Protein AF-A0AAW5SA71-F1 (afdb_monomer_lite)

Secondary structure (DSSP, 8-state):
-----TT-HHHHHHHHHEEEETTEEEE-HHHHHHHTTEEE-TTSSEEEEE-GGGGGG-EEE-TTSGGGSEEETTT--BHHHHHHHHHTT--HHHHHHHTT--HHHHHHHHHHHH-

Radius of gyration: 19.35 Å; chains: 1; bounding box: 50×29×52 Å

Organism: Mycobacterium bouchedurhonense (NCBI:txid701041)

Sequence (115 aa):
AQRAGEGSPDEQVVKGLIVPRSGQYVFKDIVAHYLKQIRFGDDKFAEMIRLPQYGAADVVLDPYRGYGQPVFDRSGAKVADALGPLRAGETFEAVAEDYGVTEAELRDALDAIAA

Foldseek 3Di:
DPDPDVPDPVVVVVVVAWDDDPNDIDGDPVVVVQVVQFDADPVRDGQKGFDCQLPPQRWIQGCVAPNRATARPPQSHHLVVLVVVVVVVDDLVVSCVVSVHHSSSNVSSVVSVVD

pLDDT: mean 91.58, std 10.58, range [46.94, 98.5]

Structure (mmCIF, N/CA/C/O backbone):
data_AF-A0AAW5SA71-F1
#
_entry.id   AF-A0AAW5SA71-F1
#
loop_
_atom_site.group_PDB
_atom_site.id
_atom_site.type_symbol
_atom_site.label_atom_id
_atom_site.label_alt_id
_atom_site.label_comp_id
_atom_site.label_asym_id
_atom_site.label_entity_id
_atom_site.label_seq_id
_atom_site.pdbx_PDB_ins_code
_atom_site.Cartn_x
_atom_site.Cartn_y
_atom_site.Cartn_z
_atom_site.occupancy
_atom_site.B_iso_or_equiv
_atom_site.auth_seq_id
_atom_site.auth_comp_id
_atom_site.auth_asym_id
_atom_site.auth_atom_id
_atom_site.pdbx_PDB_model_num
ATOM 1 N N . ALA A 1 1 ? 33.018 2.886 -14.024 1.00 46.94 1 ALA A N 1
ATOM 2 C CA . ALA A 1 1 ? 32.574 2.241 -15.275 1.00 46.94 1 ALA A CA 1
ATOM 3 C C . ALA A 1 1 ? 33.177 0.839 -15.349 1.00 46.94 1 ALA A C 1
ATOM 5 O O . ALA A 1 1 ? 34.263 0.667 -15.893 1.00 46.94 1 ALA A O 1
ATOM 6 N N . GLN A 1 2 ? 32.539 -0.145 -14.709 1.00 52.47 2 GLN A N 1
ATOM 7 C CA . GLN A 1 2 ? 32.888 -1.553 -14.919 1.00 52.47 2 GLN A CA 1
ATOM 8 C C . GLN A 1 2 ? 32.291 -1.991 -16.260 1.00 52.47 2 GLN A C 1
ATOM 10 O O . GLN A 1 2 ? 31.194 -1.581 -16.625 1.00 52.47 2 GLN A O 1
ATOM 15 N N . ARG A 1 3 ? 33.103 -2.685 -17.057 1.00 54.12 3 ARG A N 1
ATOM 16 C CA . ARG A 1 3 ? 32.839 -2.982 -18.466 1.00 54.12 3 ARG A CA 1
ATOM 17 C C . ARG A 1 3 ? 31.831 -4.125 -18.578 1.00 54.12 3 ARG A C 1
ATOM 19 O O . ARG A 1 3 ? 32.076 -5.198 -18.034 1.00 54.12 3 ARG A O 1
ATOM 26 N N . ALA A 1 4 ? 30.766 -3.895 -19.342 1.00 54.41 4 ALA A N 1
ATOM 27 C CA . ALA A 1 4 ? 29.904 -4.939 -19.878 1.00 54.41 4 ALA A CA 1
ATOM 28 C C . ALA A 1 4 ? 30.752 -5.860 -20.770 1.00 54.41 4 ALA A C 1
ATOM 30 O O . ALA A 1 4 ? 31.195 -5.464 -21.848 1.00 54.41 4 ALA A O 1
ATOM 31 N N . GLY A 1 5 ? 31.047 -7.055 -20.278 1.00 59.22 5 GLY A N 1
ATOM 32 C CA . GLY A 1 5 ? 31.756 -8.105 -20.998 1.00 59.22 5 GLY A CA 1
ATOM 33 C C . GLY A 1 5 ? 31.170 -9.459 -20.625 1.00 59.22 5 GLY A C 1
ATOM 34 O O . GLY A 1 5 ? 30.559 -9.591 -19.561 1.00 59.22 5 GLY A O 1
ATOM 35 N N . GLU A 1 6 ? 31.351 -10.438 -21.508 1.00 61.22 6 GLU A N 1
ATOM 36 C CA . GLU A 1 6 ? 30.844 -11.797 -21.329 1.00 61.22 6 GLU A CA 1
ATOM 37 C C . GLU A 1 6 ? 31.403 -12.405 -20.025 1.00 61.22 6 GLU A C 1
ATOM 39 O O . GLU A 1 6 ? 32.616 -12.443 -19.813 1.00 61.22 6 GLU A O 1
ATOM 44 N N . GLY A 1 7 ? 30.526 -12.801 -19.102 1.00 67.81 7 GLY A N 1
ATOM 45 C CA . GLY A 1 7 ? 30.868 -13.290 -17.761 1.00 67.81 7 GLY A CA 1
ATOM 46 C C . GLY A 1 7 ? 30.958 -12.220 -16.662 1.00 67.81 7 GLY A C 1
ATOM 47 O O . GLY A 1 7 ? 31.250 -12.567 -15.515 1.00 67.81 7 GLY A O 1
ATOM 48 N N . SER A 1 8 ? 30.684 -10.946 -16.965 1.00 79.06 8 SER A N 1
ATOM 49 C CA . SER A 1 8 ? 30.640 -9.866 -15.966 1.00 79.06 8 SER A CA 1
ATOM 50 C C . SER A 1 8 ? 29.580 -10.104 -14.870 1.00 79.06 8 SER A C 1
ATOM 52 O O . SER A 1 8 ? 28.564 -10.759 -15.126 1.00 79.06 8 SER A O 1
ATOM 54 N N . PRO A 1 9 ? 29.766 -9.551 -13.652 1.00 73.56 9 PRO A N 1
ATOM 55 C CA . PRO A 1 9 ? 28.758 -9.623 -12.590 1.00 73.56 9 PRO A CA 1
ATOM 56 C C . PRO A 1 9 ? 27.383 -9.107 -13.040 1.00 73.56 9 PRO A C 1
ATOM 58 O O . PRO A 1 9 ? 26.365 -9.739 -12.765 1.00 73.56 9 PRO A O 1
ATOM 61 N N . ASP A 1 10 ? 27.365 -8.015 -13.806 1.00 78.25 10 ASP A N 1
ATOM 62 C CA . ASP A 1 10 ? 26.140 -7.403 -14.328 1.00 78.25 10 ASP A CA 1
ATOM 63 C C . ASP A 1 10 ? 25.381 -8.350 -15.267 1.00 78.25 10 ASP A C 1
ATOM 65 O O . ASP A 1 10 ? 24.162 -8.475 -15.178 1.00 78.25 10 ASP A O 1
ATOM 69 N N . GLU A 1 11 ? 26.083 -9.083 -16.133 1.00 81.69 11 GLU A N 1
ATOM 70 C CA . GLU A 1 11 ? 25.448 -10.059 -17.022 1.00 81.69 11 GLU A CA 1
ATOM 71 C C . GLU A 1 11 ? 24.830 -11.227 -16.243 1.00 81.69 11 GLU A C 1
ATOM 73 O O . GLU A 1 11 ? 23.737 -11.692 -16.574 1.00 81.69 11 GLU A O 1
ATOM 78 N N . GLN A 1 12 ? 25.503 -11.694 -15.189 1.00 80.06 12 GLN A N 1
ATOM 79 C CA . GLN A 1 12 ? 24.977 -12.758 -14.332 1.00 80.06 12 GLN A CA 1
ATOM 80 C C . GLN A 1 12 ? 23.702 -12.303 -13.610 1.00 80.06 12 GLN A C 1
ATOM 82 O O . GLN A 1 12 ? 22.727 -13.055 -13.554 1.00 80.06 12 GLN A O 1
ATOM 87 N N . VAL A 1 13 ? 23.670 -11.053 -13.136 1.00 80.94 13 VAL A N 1
ATOM 88 C CA . VAL A 1 13 ? 22.471 -10.438 -12.549 1.00 80.94 13 VAL A CA 1
ATOM 89 C C . VAL A 1 13 ? 21.348 -10.344 -13.580 1.00 80.94 13 VAL A C 1
ATOM 91 O O . VAL A 1 13 ? 20.231 -10.778 -13.304 1.00 80.94 13 VAL A O 1
ATOM 94 N N . VAL A 1 14 ? 21.632 -9.859 -14.793 1.00 86.25 14 VAL A N 1
ATOM 95 C CA . VAL A 1 14 ? 20.632 -9.751 -15.868 1.00 86.25 14 VAL A CA 1
ATOM 96 C C . VAL A 1 14 ? 20.042 -11.121 -16.210 1.00 86.25 14 VAL A C 1
ATOM 98 O O . VAL A 1 14 ? 18.819 -11.262 -16.236 1.00 86.25 14 VAL A O 1
ATOM 101 N N . LYS A 1 15 ? 20.874 -12.161 -16.366 1.00 87.31 15 LYS A N 1
ATOM 102 C CA . LYS A 1 15 ? 20.422 -13.554 -16.567 1.00 87.31 15 LYS A CA 1
ATOM 103 C C . LYS A 1 15 ? 19.561 -14.067 -15.405 1.00 87.31 15 LYS A C 1
ATOM 105 O O . LYS A 1 15 ? 18.678 -14.901 -15.600 1.00 87.31 15 LYS A O 1
ATOM 110 N N . GLY A 1 16 ? 19.784 -13.554 -14.198 1.00 90.50 16 GLY A N 1
ATOM 111 C CA . GLY A 1 16 ? 18.967 -13.827 -13.019 1.00 90.50 16 GLY A CA 1
ATOM 112 C C . GLY A 1 16 ? 17.569 -13.199 -13.058 1.00 90.50 16 GLY A C 1
ATOM 113 O O . GLY A 1 16 ? 16.668 -13.722 -12.401 1.00 90.50 16 GLY A O 1
ATOM 114 N N . LEU A 1 17 ? 17.354 -12.141 -13.843 1.00 93.12 17 LEU A N 1
ATOM 115 C CA . LEU A 1 17 ? 16.117 -11.350 -13.856 1.00 93.12 17 LEU A CA 1
ATOM 116 C C . LEU A 1 17 ? 15.227 -11.607 -15.077 1.00 93.12 17 LEU A C 1
ATOM 118 O O . LEU A 1 17 ? 14.013 -11.419 -14.980 1.00 93.12 17 LEU A O 1
ATOM 122 N N . ILE A 1 18 ? 15.802 -12.047 -16.200 1.00 94.62 18 ILE A N 1
ATOM 123 C CA . ILE A 1 18 ? 15.082 -12.248 -17.467 1.00 94.62 18 ILE A CA 1
ATOM 124 C C . ILE A 1 18 ? 15.013 -13.719 -17.885 1.00 94.62 18 ILE A C 1
ATOM 126 O O . ILE A 1 18 ? 15.852 -14.535 -17.511 1.00 94.62 18 ILE A O 1
ATOM 130 N N . VAL A 1 19 ? 14.007 -14.057 -18.687 1.00 93.50 19 VAL A N 1
ATOM 131 C CA . VAL A 1 19 ? 13.824 -15.369 -19.320 1.00 93.50 19 VAL A CA 1
ATOM 132 C C . VAL A 1 19 ? 13.404 -15.197 -20.782 1.00 93.50 19 VAL A C 1
ATOM 134 O O . VAL A 1 19 ? 12.722 -14.222 -21.106 1.00 93.50 19 VAL A O 1
ATOM 137 N N . PRO A 1 20 ? 13.785 -16.116 -21.684 1.00 94.12 20 PRO A N 1
ATOM 138 C CA . PRO A 1 20 ? 13.248 -16.130 -23.038 1.00 94.12 20 PRO A CA 1
ATOM 139 C C . PRO A 1 20 ? 11.773 -16.572 -23.028 1.00 94.12 20 PRO A C 1
ATOM 141 O O . PRO A 1 20 ? 11.436 -17.628 -22.494 1.00 94.12 20 PRO A O 1
ATOM 144 N N . ARG A 1 21 ? 10.886 -15.789 -23.650 1.00 92.31 21 ARG A N 1
ATOM 145 C CA . ARG A 1 21 ? 9.467 -16.105 -23.889 1.00 92.31 21 ARG A CA 1
ATOM 146 C C . ARG A 1 21 ? 9.113 -15.671 -25.313 1.00 92.31 21 ARG A C 1
ATOM 148 O O . ARG A 1 21 ? 9.327 -14.522 -25.681 1.00 92.31 21 ARG A O 1
ATOM 155 N N . SER A 1 22 ? 8.615 -16.600 -26.131 1.00 93.19 22 SER A N 1
ATOM 156 C CA . SER A 1 22 ? 8.233 -16.340 -27.534 1.00 93.19 22 SER A CA 1
ATOM 157 C C . SER A 1 22 ? 9.333 -15.677 -28.387 1.00 93.19 22 SER A C 1
ATOM 159 O O . SER A 1 22 ? 9.054 -14.806 -29.204 1.00 93.19 22 SER A O 1
ATOM 161 N N . GLY A 1 23 ? 10.597 -16.071 -28.188 1.00 91.88 23 GLY A N 1
ATOM 162 C CA . GLY A 1 23 ? 11.741 -15.547 -28.950 1.00 91.88 23 GLY A CA 1
ATOM 163 C C . GLY A 1 23 ? 12.271 -14.181 -28.491 1.00 91.88 23 GLY A C 1
ATOM 164 O O . GLY A 1 23 ? 13.168 -13.644 -29.132 1.00 91.8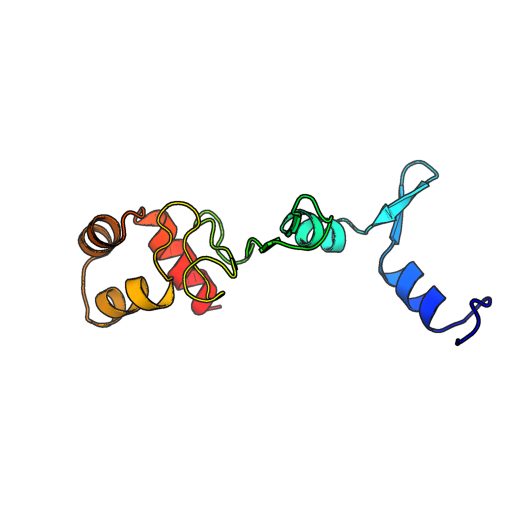8 23 GLY A O 1
ATOM 165 N N . GLN A 1 24 ? 11.757 -13.624 -27.391 1.00 92.38 24 GLN A N 1
ATOM 166 C CA . GLN A 1 24 ? 12.216 -12.359 -26.807 1.00 92.38 24 GLN A CA 1
ATOM 167 C C . GLN A 1 24 ? 12.574 -12.542 -25.327 1.00 92.38 24 GLN A C 1
ATOM 169 O O . GLN A 1 24 ? 12.039 -13.427 -24.660 1.00 92.38 24 GLN A O 1
ATOM 174 N N . TYR A 1 25 ? 13.469 -11.709 -24.793 1.00 93.31 25 TYR A N 1
ATOM 175 C CA . TYR A 1 25 ? 13.760 -11.6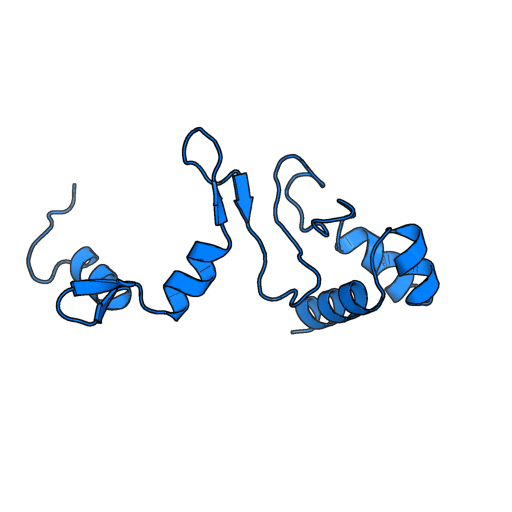91 -23.359 1.00 93.31 25 TYR A CA 1
ATOM 176 C C . TYR A 1 25 ? 12.751 -10.818 -22.613 1.00 93.31 25 TYR A C 1
ATOM 178 O O . TYR A 1 25 ? 12.538 -9.661 -22.969 1.00 93.31 25 TYR A O 1
ATOM 186 N N . VAL A 1 26 ? 12.163 -11.369 -21.554 1.00 95.06 26 VAL A N 1
ATOM 187 C CA . VAL A 1 26 ? 11.214 -10.680 -20.669 1.00 95.06 26 VAL A CA 1
ATOM 188 C C . VAL A 1 26 ? 11.645 -10.840 -19.217 1.00 95.06 26 VAL A C 1
ATOM 190 O O . VAL A 1 26 ? 12.336 -11.802 -18.887 1.00 95.06 26 VAL A O 1
ATOM 193 N N . PHE A 1 27 ? 11.219 -9.941 -18.329 1.00 95.62 27 PHE A N 1
ATOM 194 C CA . PHE A 1 27 ? 11.389 -10.164 -16.893 1.00 95.62 27 PHE A CA 1
ATOM 195 C C . PHE A 1 27 ? 10.691 -11.451 -16.452 1.00 95.62 27 PHE A C 1
ATOM 197 O O . PHE A 1 27 ? 9.605 -11.781 -16.930 1.00 95.62 27 PHE A O 1
ATOM 204 N N . LYS A 1 28 ? 11.300 -12.155 -15.497 1.00 95.75 28 LYS A N 1
ATOM 205 C CA . LYS A 1 28 ? 10.643 -13.248 -14.777 1.00 95.75 28 LYS A CA 1
ATOM 206 C C . LYS A 1 28 ? 9.343 -12.744 -14.159 1.00 95.75 28 LYS A C 1
ATOM 208 O O . LYS A 1 28 ? 9.309 -11.640 -13.615 1.00 95.75 28 LYS A O 1
ATOM 213 N N . ASP A 1 29 ? 8.307 -13.580 -14.180 1.00 94.56 29 ASP A N 1
ATOM 214 C CA . ASP A 1 29 ? 6.972 -13.193 -13.710 1.00 94.56 29 ASP A CA 1
ATOM 215 C C . ASP A 1 29 ? 6.992 -12.699 -12.250 1.00 94.56 29 ASP A C 1
ATOM 217 O O . ASP A 1 29 ? 6.308 -11.731 -11.931 1.00 94.56 29 ASP A O 1
ATOM 221 N N . ILE A 1 30 ? 7.849 -13.273 -11.391 1.00 93.81 30 ILE A N 1
ATOM 222 C CA . ILE A 1 30 ? 8.028 -12.816 -10.003 1.00 93.81 30 ILE A CA 1
ATOM 223 C C . ILE A 1 30 ? 8.566 -11.381 -9.919 1.00 93.81 30 ILE A C 1
ATOM 225 O O . ILE A 1 30 ? 8.061 -10.585 -9.139 1.00 93.81 30 ILE A O 1
ATOM 229 N N . VAL A 1 31 ? 9.538 -11.010 -10.758 1.00 94.75 31 VAL A N 1
ATOM 230 C CA . VAL A 1 31 ? 10.090 -9.646 -10.797 1.00 94.75 31 VAL A CA 1
ATOM 231 C C . VAL A 1 31 ? 9.043 -8.690 -11.361 1.00 94.75 31 VAL A C 1
ATOM 233 O O . VAL A 1 31 ? 8.772 -7.639 -10.782 1.00 94.75 31 VAL A O 1
ATOM 236 N N . ALA A 1 32 ? 8.400 -9.083 -12.463 1.00 94.62 32 ALA A N 1
ATOM 237 C CA . ALA A 1 32 ? 7.354 -8.294 -13.096 1.00 94.62 32 ALA A CA 1
ATOM 238 C C . ALA A 1 32 ? 6.161 -8.042 -12.157 1.00 94.62 32 ALA A C 1
ATOM 240 O O . ALA A 1 32 ? 5.569 -6.968 -12.214 1.00 94.62 32 ALA A O 1
ATOM 241 N N . HIS A 1 33 ? 5.818 -8.998 -11.288 1.00 95.31 33 HIS A N 1
ATOM 242 C CA . HIS A 1 33 ? 4.755 -8.845 -10.296 1.00 95.31 33 HIS A CA 1
ATOM 243 C C . HIS A 1 33 ? 5.007 -7.656 -9.358 1.00 95.31 33 HIS A C 1
ATOM 245 O O . HIS A 1 33 ? 4.103 -6.841 -9.180 1.00 95.31 33 HIS A O 1
ATOM 251 N N . TYR A 1 34 ? 6.226 -7.512 -8.826 1.00 95.88 34 TYR A N 1
ATOM 252 C CA . TYR A 1 34 ? 6.587 -6.387 -7.955 1.00 95.88 34 TYR A CA 1
ATOM 253 C C . TYR A 1 34 ? 6.746 -5.072 -8.723 1.00 95.88 34 TYR A C 1
ATOM 255 O O . TYR A 1 34 ? 6.264 -4.041 -8.265 1.00 95.88 34 TYR A O 1
ATOM 263 N N . LEU A 1 35 ? 7.352 -5.090 -9.916 1.00 96.56 35 LEU A N 1
ATOM 264 C CA . LEU A 1 35 ? 7.505 -3.873 -10.728 1.00 96.56 35 LEU A CA 1
ATOM 265 C C . LEU A 1 35 ? 6.153 -3.253 -11.116 1.00 96.56 35 LEU A C 1
ATOM 267 O O . LEU A 1 35 ? 6.031 -2.034 -11.174 1.00 96.56 35 LEU A O 1
ATOM 271 N N . LYS A 1 36 ? 5.122 -4.080 -11.327 1.00 96.88 36 LYS A N 1
ATOM 272 C CA . LYS A 1 36 ? 3.750 -3.623 -11.608 1.00 96.88 36 LYS A CA 1
ATOM 273 C C . LYS A 1 36 ? 3.063 -2.927 -10.428 1.00 96.88 36 LYS A C 1
ATOM 275 O O . LYS A 1 36 ? 2.005 -2.347 -10.634 1.00 96.88 36 LYS A O 1
ATOM 280 N N . GLN A 1 37 ? 3.627 -2.982 -9.220 1.00 97.75 37 GLN A N 1
ATOM 281 C CA . GLN A 1 37 ? 3.071 -2.298 -8.048 1.00 97.75 37 GLN A CA 1
ATOM 282 C C . GLN A 1 37 ? 3.493 -0.822 -7.959 1.00 97.75 37 GLN A C 1
ATOM 284 O O . GLN A 1 37 ? 2.986 -0.094 -7.108 1.00 97.75 37 GLN A O 1
ATOM 289 N N . ILE A 1 38 ? 4.431 -0.380 -8.805 1.00 98.19 38 ILE A N 1
ATOM 290 C CA . ILE A 1 38 ? 4.946 0.990 -8.805 1.00 98.19 38 ILE A CA 1
ATOM 291 C C . ILE A 1 38 ? 4.078 1.856 -9.716 1.00 98.19 38 ILE A C 1
ATOM 293 O O . ILE A 1 38 ? 3.896 1.552 -10.897 1.00 98.19 38 ILE A O 1
ATOM 297 N N . ARG A 1 39 ? 3.592 2.971 -9.174 1.00 97.75 39 ARG A N 1
ATOM 298 C CA . ARG A 1 39 ? 3.012 4.066 -9.944 1.00 97.75 39 ARG A CA 1
ATOM 299 C C . ARG A 1 39 ? 4.075 5.139 -10.168 1.00 97.75 39 ARG A C 1
ATOM 301 O O . ARG A 1 39 ? 4.842 5.465 -9.260 1.00 97.75 39 ARG A O 1
ATOM 308 N N . PHE A 1 40 ? 4.126 5.652 -11.393 1.00 97.69 40 PHE A N 1
ATOM 309 C CA . PHE A 1 40 ? 5.114 6.631 -11.836 1.00 97.69 40 PHE A CA 1
ATOM 310 C C . PHE A 1 40 ? 4.444 7.965 -12.137 1.00 97.69 40 PHE A C 1
ATOM 312 O O . PHE A 1 40 ? 3.392 7.978 -12.779 1.00 97.69 40 PHE A O 1
ATOM 319 N N . GLY A 1 41 ? 5.094 9.050 -11.724 1.00 96.56 41 GLY A N 1
ATOM 320 C CA . GLY A 1 41 ? 4.664 10.406 -12.034 1.00 96.56 41 GLY A CA 1
ATOM 321 C C . GLY A 1 41 ? 5.010 10.826 -13.463 1.00 96.56 41 GLY A C 1
ATOM 322 O O . GLY A 1 41 ? 5.574 10.068 -14.267 1.00 96.56 41 GLY A O 1
ATOM 323 N N . ASP A 1 42 ? 4.696 12.079 -13.785 1.00 97.19 42 ASP A N 1
ATOM 324 C CA . ASP A 1 42 ? 4.955 12.662 -15.107 1.00 97.19 42 ASP A CA 1
ATOM 325 C C . ASP A 1 42 ? 6.450 12.673 -15.466 1.00 97.19 42 ASP A C 1
ATOM 327 O O . ASP A 1 42 ? 6.817 12.473 -16.629 1.00 97.19 42 ASP A O 1
ATOM 331 N N . ASP A 1 43 ? 7.311 12.817 -14.457 1.00 97.06 43 ASP A N 1
ATOM 332 C CA . ASP A 1 43 ? 8.774 12.800 -14.546 1.00 97.06 43 ASP A CA 1
ATOM 333 C C . ASP A 1 43 ? 9.381 11.396 -14.719 1.00 97.06 43 ASP A C 1
ATOM 335 O O . ASP A 1 43 ? 10.593 11.260 -14.894 1.00 97.06 43 ASP A O 1
ATOM 339 N N . LYS A 1 44 ? 8.535 10.357 -14.731 1.00 96.69 44 LYS A N 1
ATOM 340 C CA . LYS A 1 44 ? 8.898 8.936 -14.841 1.00 96.69 44 LYS A CA 1
ATOM 341 C C . LYS A 1 44 ? 9.634 8.370 -13.628 1.00 96.69 44 LYS A C 1
ATOM 343 O O . LYS A 1 44 ? 10.158 7.259 -13.717 1.00 96.69 44 LYS A O 1
ATOM 348 N N . PHE A 1 45 ? 9.623 9.065 -12.494 1.00 97.06 45 PHE A N 1
ATOM 349 C CA . PHE A 1 45 ? 10.076 8.520 -11.220 1.00 97.06 45 PHE A CA 1
ATOM 350 C C . PHE A 1 45 ? 8.908 7.940 -10.421 1.00 97.06 45 PHE A C 1
ATOM 352 O O . PHE A 1 45 ? 7.737 8.203 -10.697 1.00 97.06 45 PHE A O 1
ATOM 359 N N . ALA A 1 46 ? 9.231 7.060 -9.472 1.00 97.50 46 ALA A N 1
ATOM 360 C CA . ALA A 1 46 ? 8.230 6.425 -8.626 1.00 97.50 46 ALA A CA 1
ATOM 361 C C . ALA A 1 46 ? 7.578 7.472 -7.712 1.00 97.50 46 ALA A C 1
ATOM 363 O O . ALA A 1 46 ? 8.272 8.138 -6.946 1.00 97.50 46 ALA A O 1
ATOM 364 N N . GLU A 1 47 ? 6.254 7.573 -7.771 1.00 97.44 47 GLU A N 1
ATOM 365 C CA . GLU A 1 47 ? 5.458 8.442 -6.895 1.00 97.44 47 GLU A CA 1
ATOM 366 C C . GLU A 1 47 ? 4.712 7.647 -5.823 1.00 97.44 47 GLU A C 1
ATOM 368 O O . GLU A 1 47 ? 4.425 8.169 -4.752 1.00 97.44 47 GLU A O 1
ATOM 373 N N . MET A 1 48 ? 4.411 6.373 -6.089 1.00 98.12 48 MET A N 1
ATOM 374 C CA . MET A 1 48 ? 3.714 5.515 -5.143 1.00 98.12 48 MET A CA 1
ATOM 375 C C . MET A 1 48 ? 4.061 4.047 -5.372 1.00 98.12 48 MET A C 1
ATOM 377 O O . MET A 1 48 ? 4.264 3.611 -6.506 1.00 98.12 48 MET A O 1
ATOM 381 N N . ILE A 1 49 ? 4.088 3.264 -4.297 1.00 98.50 49 ILE A N 1
ATOM 382 C CA . ILE A 1 49 ? 4.307 1.818 -4.355 1.00 98.50 49 ILE A CA 1
ATOM 383 C C . ILE A 1 49 ? 3.186 1.113 -3.598 1.00 98.50 49 ILE A C 1
ATOM 385 O O . ILE A 1 49 ? 3.034 1.319 -2.397 1.00 98.50 49 ILE A O 1
ATOM 389 N N . ARG A 1 50 ? 2.426 0.251 -4.275 1.00 98.06 50 ARG A N 1
ATOM 390 C CA . ARG A 1 50 ? 1.483 -0.667 -3.621 1.00 98.06 50 ARG A CA 1
ATOM 391 C C . ARG A 1 50 ? 2.239 -1.811 -2.947 1.00 98.06 50 ARG A C 1
ATOM 393 O O . ARG A 1 50 ? 3.178 -2.366 -3.515 1.00 98.06 50 ARG A O 1
ATOM 400 N N . LEU A 1 51 ? 1.822 -2.177 -1.742 1.00 97.50 51 LEU A N 1
ATOM 401 C CA . LEU A 1 51 ? 2.431 -3.237 -0.946 1.00 97.50 51 LEU A CA 1
ATOM 402 C C . LEU A 1 51 ? 1.623 -4.538 -1.106 1.00 97.50 51 LEU A C 1
ATOM 404 O O . LEU A 1 51 ? 0.575 -4.685 -0.477 1.00 97.50 51 LEU A O 1
ATOM 408 N N . PRO A 1 52 ? 2.060 -5.493 -1.951 1.00 95.50 52 PRO A N 1
ATOM 409 C CA . PRO A 1 52 ? 1.239 -6.645 -2.326 1.00 95.50 52 PRO A CA 1
ATOM 410 C C . PRO A 1 52 ? 0.960 -7.615 -1.172 1.00 95.50 52 PRO A C 1
ATOM 412 O O . PRO A 1 52 ? -0.011 -8.362 -1.242 1.00 95.50 52 PRO A O 1
ATOM 415 N N . GLN A 1 53 ? 1.768 -7.594 -0.109 1.00 94.56 53 GLN A N 1
ATOM 416 C CA . GLN A 1 53 ? 1.540 -8.404 1.088 1.00 94.56 53 GLN A CA 1
ATOM 417 C C . GLN A 1 53 ? 0.253 -8.030 1.836 1.00 94.56 53 GLN A C 1
ATOM 419 O O . GLN A 1 53 ? -0.273 -8.859 2.561 1.00 94.56 53 GLN A O 1
ATOM 424 N N . TYR A 1 54 ? -0.277 -6.822 1.621 1.00 95.44 54 TYR A N 1
ATOM 425 C CA . TYR A 1 54 ? -1.533 -6.359 2.217 1.00 95.44 54 TYR A CA 1
ATOM 426 C C . TYR A 1 54 ? -2.781 -6.829 1.456 1.00 95.44 54 TYR A C 1
ATOM 428 O O . TYR A 1 54 ? -3.873 -6.331 1.706 1.00 95.44 54 TYR A O 1
ATOM 436 N N . GLY A 1 55 ? -2.644 -7.768 0.515 1.00 90.50 55 GLY A N 1
ATOM 437 C CA . GLY A 1 55 ? -3.793 -8.424 -0.104 1.00 90.50 55 GLY A CA 1
ATOM 438 C C . GLY A 1 55 ? -4.737 -7.433 -0.778 1.00 90.50 55 GLY A C 1
ATOM 439 O O . GLY A 1 55 ? -4.297 -6.639 -1.611 1.00 90.50 55 GLY A O 1
ATOM 440 N N . ALA A 1 56 ? -6.022 -7.492 -0.436 1.00 88.25 56 ALA A N 1
ATOM 441 C CA . ALA A 1 56 ? -7.054 -6.607 -0.963 1.00 88.25 56 ALA A CA 1
ATOM 442 C C . ALA A 1 56 ? -7.156 -5.272 -0.204 1.00 88.25 56 ALA A C 1
ATOM 444 O O . ALA A 1 56 ? -7.888 -4.395 -0.649 1.00 88.25 56 ALA A O 1
ATOM 445 N N . ALA A 1 57 ? -6.400 -5.078 0.884 1.00 91.88 57 ALA A N 1
ATOM 446 C CA . ALA A 1 57 ? -6.397 -3.832 1.654 1.00 91.88 57 ALA A CA 1
ATOM 447 C C . ALA A 1 57 ? -5.829 -2.614 0.906 1.00 91.88 57 ALA A C 1
ATOM 449 O O . ALA A 1 57 ? -5.865 -1.507 1.439 1.00 91.88 57 ALA A O 1
ATOM 450 N N . ASP A 1 58 ? -5.271 -2.824 -0.295 1.00 93.88 58 ASP A N 1
ATOM 451 C CA . ASP A 1 58 ? -4.697 -1.792 -1.164 1.00 93.88 58 ASP A CA 1
ATOM 452 C C . ASP A 1 58 ? -3.862 -0.769 -0.381 1.00 93.88 58 ASP A C 1
ATOM 454 O O . ASP A 1 58 ? -4.054 0.443 -0.451 1.00 93.88 58 ASP A O 1
ATOM 458 N N . VAL A 1 59 ? -2.913 -1.280 0.404 1.00 97.88 59 VAL A N 1
ATOM 459 C CA . VAL A 1 59 ? -1.989 -0.449 1.177 1.00 97.88 59 VAL A CA 1
ATOM 460 C C . VAL A 1 59 ? -0.845 0.024 0.293 1.00 97.88 59 VAL A C 1
ATOM 462 O O . VAL A 1 59 ? -0.284 -0.735 -0.504 1.00 97.88 59 VAL A O 1
ATOM 465 N N . VAL A 1 60 ? -0.475 1.290 0.454 1.00 98.44 60 VAL A N 1
ATOM 466 C CA . VAL A 1 60 ? 0.497 1.975 -0.395 1.00 98.44 60 VAL A CA 1
ATOM 467 C C . VAL A 1 60 ? 1.507 2.775 0.422 1.00 98.44 60 VAL A C 1
ATOM 469 O O . VAL A 1 60 ? 1.223 3.239 1.526 1.00 98.44 60 VAL A O 1
ATOM 472 N N . LEU A 1 61 ? 2.697 2.949 -0.149 1.00 98.50 61 LEU A N 1
ATOM 473 C CA . LEU A 1 61 ? 3.679 3.949 0.250 1.00 98.50 61 LEU A CA 1
ATOM 474 C C . LEU A 1 61 ? 3.518 5.160 -0.664 1.00 98.50 61 LEU A C 1
ATOM 476 O O . LEU A 1 61 ? 3.740 5.046 -1.870 1.00 98.50 61 LEU A O 1
ATOM 480 N N . ASP A 1 62 ? 3.148 6.300 -0.090 1.00 97.69 62 ASP A N 1
ATOM 481 C CA . ASP A 1 62 ? 2.924 7.556 -0.804 1.00 97.69 62 ASP A CA 1
ATOM 482 C C . ASP A 1 62 ? 3.585 8.706 -0.024 1.00 97.69 62 ASP A C 1
ATOM 484 O O . ASP A 1 62 ? 3.189 8.966 1.111 1.00 97.69 62 ASP A O 1
ATOM 488 N N . PRO A 1 63 ? 4.588 9.414 -0.573 1.00 96.56 63 PRO A N 1
ATOM 489 C CA . PRO A 1 63 ? 5.292 10.474 0.149 1.00 96.56 63 PRO A CA 1
ATOM 490 C C . PRO A 1 63 ? 4.394 11.668 0.518 1.00 96.56 63 PRO A C 1
ATOM 492 O O . PRO A 1 63 ? 4.727 12.412 1.442 1.00 96.56 63 PRO A O 1
ATOM 495 N N . TYR A 1 64 ? 3.255 11.847 -0.154 1.00 96.12 64 TYR A N 1
ATOM 496 C CA . TYR A 1 64 ? 2.311 12.939 0.081 1.00 96.12 64 TYR A CA 1
ATOM 497 C C . TYR A 1 64 ? 1.229 12.592 1.114 1.00 96.12 64 TYR A C 1
ATOM 499 O O . TYR A 1 64 ? 0.502 13.482 1.558 1.00 96.12 64 TYR A O 1
ATOM 507 N N . ARG A 1 65 ? 1.126 11.324 1.540 1.00 97.00 65 ARG A N 1
ATOM 508 C CA . ARG A 1 65 ? 0.168 10.853 2.555 1.00 97.00 65 ARG A CA 1
ATOM 509 C C . ARG A 1 65 ? 0.889 10.122 3.677 1.00 97.00 65 ARG A C 1
ATOM 511 O O . ARG A 1 65 ? 1.839 9.385 3.459 1.00 97.00 65 ARG A O 1
ATOM 518 N N . GLY A 1 66 ? 0.476 10.352 4.922 1.00 94.19 66 GLY A N 1
ATOM 519 C CA . GLY A 1 66 ? 1.053 9.641 6.069 1.00 94.19 66 GLY A CA 1
ATOM 520 C C . GLY A 1 66 ? 2.580 9.769 6.223 1.00 94.19 66 GLY A C 1
ATOM 521 O O . GLY A 1 66 ? 3.174 8.959 6.930 1.00 94.19 66 GLY A O 1
ATOM 522 N N . TYR A 1 67 ? 3.214 10.769 5.595 1.00 95.94 67 TYR A N 1
ATOM 523 C CA . 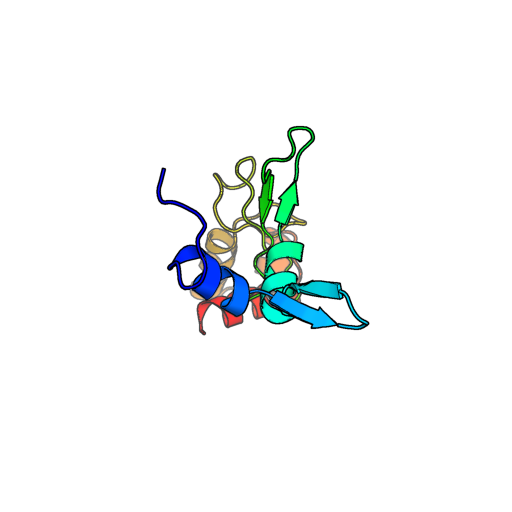TYR A 1 67 ? 4.671 10.955 5.537 1.00 95.94 67 TYR A CA 1
ATOM 524 C C . TYR A 1 67 ? 5.430 9.774 4.904 1.00 95.94 67 TYR A C 1
ATOM 526 O O . TYR A 1 67 ? 6.519 9.424 5.359 1.00 95.94 67 TYR A O 1
ATOM 534 N N . GLY A 1 68 ? 4.848 9.123 3.890 1.00 96.69 68 GLY A N 1
ATOM 535 C CA . GLY A 1 68 ? 5.454 7.960 3.235 1.00 96.69 68 GLY A CA 1
ATOM 536 C C . GLY A 1 68 ? 5.314 6.651 4.013 1.00 96.69 68 GLY A C 1
ATOM 537 O O . GLY A 1 68 ? 5.830 5.627 3.572 1.00 96.69 68 GLY A O 1
ATOM 538 N N . GLN A 1 69 ? 4.632 6.660 5.161 1.00 97.50 69 GLN A N 1
ATOM 539 C CA . GLN A 1 69 ? 4.291 5.437 5.885 1.00 97.50 69 GLN A CA 1
ATOM 540 C C . GLN A 1 69 ? 3.170 4.674 5.158 1.00 97.50 69 GLN A C 1
ATOM 542 O O . GLN A 1 69 ? 2.424 5.287 4.396 1.00 97.50 69 GLN A O 1
ATOM 547 N N . PRO A 1 70 ? 3.011 3.359 5.404 1.00 97.75 70 PRO A N 1
ATOM 548 C CA . PRO A 1 70 ? 1.905 2.588 4.846 1.00 97.75 70 PRO A CA 1
ATOM 549 C C . PRO A 1 70 ? 0.538 3.195 5.186 1.00 97.75 70 PRO A C 1
ATOM 551 O O . PRO A 1 70 ? 0.175 3.324 6.362 1.00 97.75 70 PRO A O 1
ATOM 554 N N . VAL A 1 71 ? -0.226 3.528 4.149 1.00 98.19 71 VAL A N 1
ATOM 555 C CA . VAL A 1 71 ? -1.606 4.017 4.248 1.00 98.19 71 VAL A CA 1
ATOM 556 C C . VAL A 1 71 ? -2.542 3.142 3.423 1.00 98.19 71 VAL A C 1
ATOM 558 O O . VAL A 1 71 ? -2.132 2.605 2.397 1.00 98.19 71 VAL A O 1
ATOM 561 N N . PHE A 1 72 ? -3.800 3.019 3.838 1.00 97.56 72 PHE A N 1
ATOM 562 C CA . PHE A 1 72 ? -4.851 2.475 2.974 1.00 97.56 72 PHE A CA 1
ATOM 563 C C . PHE A 1 72 ? -5.081 3.448 1.811 1.00 97.56 72 PHE A C 1
ATOM 565 O O . PHE A 1 72 ? -5.352 4.626 2.057 1.00 97.56 72 PHE A O 1
ATOM 572 N N . ASP A 1 73 ? -4.975 3.002 0.552 1.00 96.62 73 ASP A N 1
ATOM 573 C CA . ASP A 1 73 ? -4.989 3.925 -0.597 1.00 96.62 73 ASP A CA 1
ATOM 574 C C . ASP A 1 73 ? -6.297 4.723 -0.676 1.00 96.62 73 ASP A C 1
ATOM 576 O O 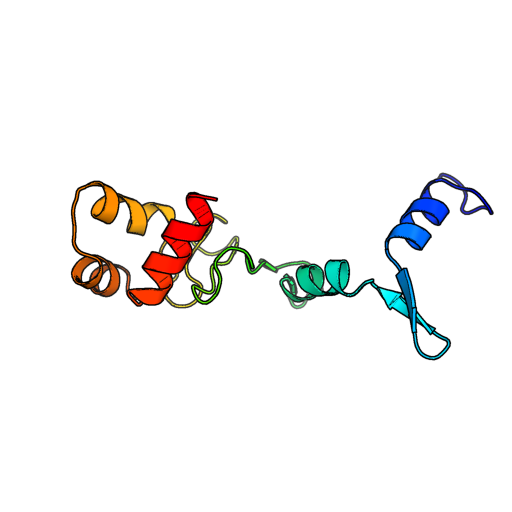. ASP A 1 73 ? -6.294 5.912 -0.990 1.00 96.62 73 ASP A O 1
ATOM 580 N N . ARG A 1 74 ? -7.421 4.092 -0.322 1.00 92.44 74 ARG A N 1
ATOM 581 C CA . ARG A 1 74 ? -8.742 4.717 -0.425 1.00 92.44 74 ARG A CA 1
ATOM 582 C C . ARG A 1 74 ? -8.991 5.802 0.624 1.00 92.44 74 ARG A C 1
ATOM 584 O O . ARG A 1 74 ? -9.547 6.841 0.281 1.00 92.44 74 ARG A O 1
ATOM 591 N N . SER A 1 75 ? -8.628 5.568 1.886 1.00 95.50 75 SER A N 1
ATOM 592 C CA . SER A 1 75 ? -8.917 6.511 2.979 1.00 95.50 75 SER A CA 1
ATOM 593 C C . SER A 1 75 ? -7.745 7.432 3.317 1.00 95.50 75 SER A C 1
ATOM 595 O O . SER A 1 75 ? -7.942 8.483 3.919 1.00 95.50 75 SER A O 1
ATOM 597 N N . GLY A 1 76 ? -6.516 7.054 2.953 1.00 96.31 76 GLY A N 1
ATOM 598 C CA . GLY A 1 76 ? -5.296 7.741 3.378 1.00 96.31 76 GLY A CA 1
ATOM 599 C C . GLY A 1 76 ? -4.968 7.555 4.864 1.00 96.31 76 GLY A C 1
ATOM 600 O O . GLY A 1 76 ? -3.975 8.112 5.337 1.00 96.31 76 GLY A O 1
ATOM 601 N N . ALA A 1 77 ? -5.765 6.771 5.597 1.00 96.88 77 ALA A N 1
ATOM 602 C CA . ALA A 1 77 ? -5.488 6.419 6.979 1.00 96.88 77 ALA A CA 1
ATOM 603 C C . ALA A 1 77 ? -4.199 5.602 7.067 1.00 96.88 77 ALA A C 1
ATOM 605 O O . ALA A 1 77 ? -3.977 4.679 6.278 1.00 96.88 77 ALA A O 1
ATOM 606 N N . LYS A 1 78 ? -3.357 5.907 8.057 1.00 97.25 78 LYS A N 1
ATOM 607 C CA . LYS A 1 78 ? -2.177 5.090 8.330 1.00 97.25 78 LYS A CA 1
ATOM 608 C C . LYS A 1 78 ? -2.611 3.745 8.878 1.00 97.25 78 LYS A C 1
ATOM 610 O O . LYS A 1 78 ? -3.396 3.676 9.823 1.00 97.25 78 LYS A O 1
ATOM 615 N N . VAL A 1 79 ? -2.006 2.683 8.357 1.00 96.69 79 VAL A N 1
ATOM 616 C CA . VAL A 1 79 ? -2.240 1.323 8.858 1.00 96.69 79 VAL A CA 1
ATOM 617 C C . VAL A 1 79 ? -1.919 1.242 10.354 1.00 96.69 79 VAL A C 1
ATOM 619 O O . VAL A 1 79 ? -2.681 0.670 11.124 1.00 96.69 79 VAL A O 1
ATOM 622 N N . ALA A 1 80 ? -0.827 1.876 10.792 1.00 95.06 80 ALA A N 1
ATOM 623 C CA . ALA A 1 80 ? -0.431 1.888 12.199 1.00 95.06 80 ALA A CA 1
ATOM 624 C C . ALA A 1 80 ? -1.493 2.504 13.127 1.00 95.06 80 ALA A C 1
ATOM 626 O O . ALA A 1 80 ? -1.676 2.005 14.238 1.00 95.06 80 ALA A O 1
ATOM 627 N N . ASP A 1 81 ? -2.196 3.541 12.665 1.00 96.56 81 ASP A N 1
ATOM 628 C CA . ASP A 1 81 ? -3.200 4.239 13.468 1.00 96.56 81 ASP A CA 1
ATOM 629 C C . ASP A 1 81 ? -4.458 3.373 13.626 1.00 96.56 81 ASP A C 1
ATOM 631 O O . ASP A 1 81 ? -4.967 3.261 14.735 1.00 96.56 81 ASP A O 1
ATOM 635 N N . ALA A 1 82 ? -4.897 2.681 12.567 1.00 94.75 82 ALA A N 1
ATOM 636 C CA . ALA A 1 82 ? -6.057 1.782 12.615 1.00 94.75 82 ALA A CA 1
ATOM 637 C C . ALA A 1 82 ? -5.819 0.526 13.479 1.00 94.75 82 ALA A C 1
ATOM 639 O O . ALA A 1 82 ? -6.736 -0.012 14.096 1.00 94.75 82 ALA A O 1
ATOM 640 N N . LEU A 1 83 ? -4.573 0.051 13.575 1.00 91.62 83 LEU A N 1
ATOM 641 C CA . LEU A 1 83 ? -4.240 -1.117 14.400 1.00 91.62 83 LEU A CA 1
ATOM 642 C C . LEU A 1 83 ? -4.175 -0.810 15.899 1.00 91.62 83 LEU A C 1
ATOM 644 O O . LEU A 1 83 ? -4.258 -1.734 16.709 1.00 91.62 83 LEU A O 1
ATOM 648 N N . GLY A 1 84 ? -3.992 0.454 16.286 1.00 93.62 84 GLY A N 1
ATOM 649 C CA . GLY A 1 84 ? -3.948 0.867 17.691 1.00 93.62 84 GLY A CA 1
ATOM 650 C C . GLY A 1 84 ? -5.231 0.500 18.449 1.00 93.62 84 GLY A C 1
ATOM 651 O O . GLY A 1 84 ? -5.149 -0.259 19.417 1.00 93.62 84 GLY A O 1
ATOM 652 N N . PRO A 1 85 ? -6.408 0.966 17.993 1.00 95.38 85 PRO A N 1
ATOM 653 C CA . PRO A 1 85 ? -7.700 0.630 18.590 1.00 95.38 85 PRO A CA 1
ATOM 654 C C . PRO A 1 85 ? -7.994 -0.875 18.619 1.00 95.38 85 PRO A C 1
ATOM 656 O O . PRO A 1 85 ? -8.389 -1.395 19.660 1.00 95.38 85 PRO A O 1
ATOM 659 N N . LEU A 1 86 ? -7.709 -1.609 17.534 1.00 93.19 86 LEU A N 1
ATOM 660 C CA . LEU A 1 86 ? -7.899 -3.068 17.505 1.00 93.19 86 LEU A CA 1
ATOM 661 C C . LEU A 1 86 ? -7.082 -3.772 18.597 1.00 93.19 86 LEU A C 1
ATOM 663 O O . LEU A 1 86 ? -7.581 -4.658 19.286 1.00 93.19 86 LEU A O 1
ATOM 667 N N . ARG A 1 87 ? -5.831 -3.346 18.815 1.00 90.56 87 ARG A N 1
ATOM 668 C CA . ARG A 1 87 ? -4.988 -3.871 19.905 1.00 90.56 87 ARG A CA 1
ATOM 669 C C . ARG A 1 87 ? -5.494 -3.478 21.292 1.00 90.56 87 ARG A C 1
ATOM 671 O O . ARG A 1 87 ? -5.214 -4.192 22.250 1.00 90.56 87 ARG A O 1
ATOM 678 N N . ALA A 1 88 ? -6.216 -2.365 21.404 1.00 94.62 88 ALA A N 1
ATOM 679 C CA . ALA A 1 88 ? -6.871 -1.937 22.636 1.00 94.62 88 ALA A CA 1
ATOM 680 C C . ALA A 1 88 ? -8.189 -2.689 22.915 1.00 94.62 88 ALA A C 1
ATOM 682 O O . ALA A 1 88 ? -8.768 -2.510 23.984 1.00 94.62 88 ALA A O 1
ATOM 683 N N . GLY A 1 89 ? -8.627 -3.559 21.997 1.00 95.19 89 GLY A N 1
ATOM 684 C CA . GLY A 1 89 ? -9.825 -4.385 22.142 1.00 95.19 89 GLY A CA 1
ATOM 685 C C . GLY A 1 89 ? -11.064 -3.836 21.438 1.00 95.19 89 GLY A C 1
ATOM 686 O O . GLY A 1 89 ? -12.148 -4.372 21.660 1.00 95.19 89 GLY A O 1
ATOM 687 N N . GLU A 1 90 ? -10.923 -2.805 20.598 1.00 97.50 90 GLU A N 1
ATOM 688 C CA . GLU A 1 90 ? -12.031 -2.330 19.769 1.00 97.50 90 GLU A CA 1
ATOM 689 C C . GLU A 1 90 ? -12.461 -3.358 18.720 1.00 97.50 90 GLU A C 1
ATOM 691 O O . GLU A 1 90 ? -11.694 -4.226 18.289 1.00 97.50 90 GLU A O 1
ATOM 696 N N . THR A 1 91 ? -13.717 -3.244 18.293 1.00 97.75 91 THR A N 1
ATOM 697 C CA . THR A 1 91 ? -14.277 -4.119 17.258 1.00 97.75 91 THR A CA 1
ATOM 698 C C . THR A 1 91 ? -13.798 -3.716 15.861 1.00 97.75 91 THR A C 1
ATOM 700 O O . THR A 1 91 ? -13.544 -2.545 15.588 1.00 97.75 91 THR A O 1
ATOM 703 N N . PHE A 1 92 ? -13.719 -4.683 14.940 1.00 96.81 92 PHE A N 1
ATOM 704 C CA . PHE A 1 92 ? -13.390 -4.401 13.536 1.00 96.81 92 PHE A CA 1
ATOM 705 C C . PHE A 1 92 ? -14.382 -3.441 12.877 1.00 96.81 92 PHE A C 1
ATOM 707 O O . PHE A 1 92 ? -13.957 -2.609 12.086 1.00 96.81 92 PHE A O 1
ATOM 714 N N . GLU A 1 93 ? -15.671 -3.551 13.202 1.00 98.12 93 GLU A N 1
ATOM 715 C CA . GLU A 1 93 ? -16.731 -2.695 12.660 1.00 98.12 93 GLU A CA 1
ATOM 716 C C . GLU A 1 93 ? -16.505 -1.225 13.035 1.00 98.12 93 GLU A C 1
ATOM 718 O O . GLU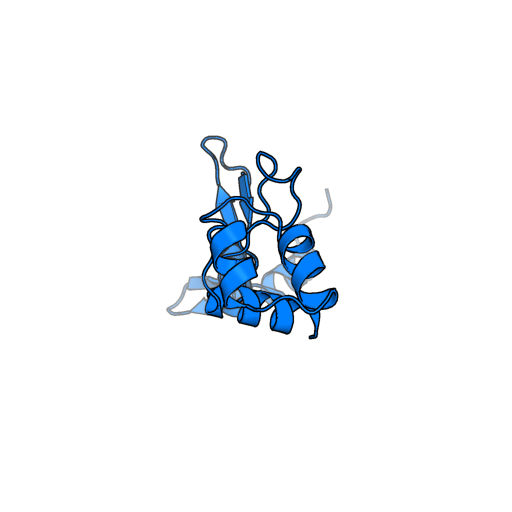 A 1 93 ? -16.412 -0.379 12.148 1.00 98.12 93 GLU A O 1
ATOM 723 N N . ALA A 1 94 ? -16.303 -0.939 14.328 1.00 98.00 94 ALA A N 1
ATOM 724 C CA . ALA A 1 94 ? -16.060 0.421 14.813 1.00 98.00 94 ALA A CA 1
ATOM 725 C C . ALA A 1 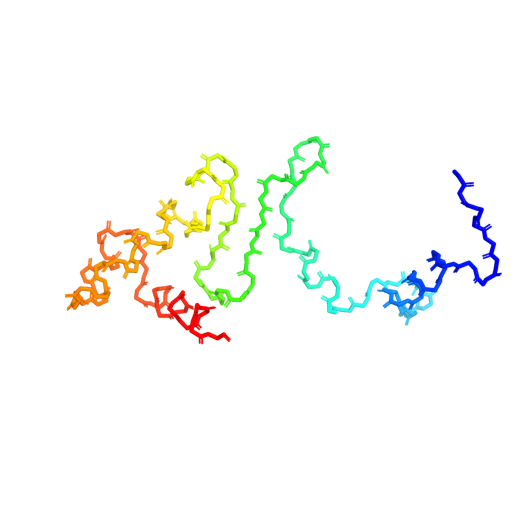94 ? -14.795 1.037 14.191 1.00 98.00 94 ALA A C 1
ATOM 727 O O . ALA A 1 94 ? -14.814 2.161 13.696 1.00 98.00 94 ALA A O 1
ATOM 728 N N . VAL A 1 95 ? -13.699 0.274 14.137 1.00 97.75 95 VAL A N 1
ATOM 729 C CA . VAL A 1 95 ? -12.446 0.756 13.534 1.00 97.75 95 VAL A CA 1
ATOM 730 C C . VAL A 1 95 ? -12.587 0.952 12.023 1.00 97.75 95 VAL A C 1
ATOM 732 O O . VAL A 1 95 ? -12.022 1.890 11.463 1.00 97.75 95 VAL A O 1
ATOM 735 N N . ALA A 1 96 ? -13.329 0.084 11.335 1.00 96.75 96 ALA A N 1
ATOM 736 C CA . ALA A 1 96 ? -13.558 0.226 9.903 1.00 96.75 96 ALA A CA 1
ATOM 737 C C . ALA A 1 96 ? -14.308 1.528 9.593 1.00 96.75 96 ALA A C 1
ATOM 739 O O . ALA A 1 96 ? -13.894 2.275 8.702 1.00 96.75 96 ALA A O 1
ATOM 740 N N . GLU A 1 97 ? -15.350 1.826 10.371 1.00 97.50 97 GLU A N 1
ATOM 741 C CA . GLU A 1 97 ? -16.113 3.068 10.274 1.00 97.50 97 GLU A CA 1
ATOM 742 C C . GLU A 1 97 ? -15.228 4.299 10.527 1.00 97.50 97 GLU A C 1
ATOM 744 O O . GLU A 1 97 ? -15.141 5.177 9.664 1.00 97.50 97 GLU A O 1
ATOM 749 N N . ASP A 1 98 ? -14.496 4.323 11.644 1.00 97.25 98 ASP A N 1
ATOM 750 C CA . ASP A 1 98 ? -13.675 5.467 12.063 1.00 97.25 98 ASP A CA 1
ATOM 751 C C . ASP A 1 98 ? -12.567 5.821 11.061 1.00 97.25 98 ASP A C 1
ATOM 753 O O . ASP A 1 98 ? -12.267 6.995 10.826 1.00 97.25 98 ASP A O 1
ATOM 757 N N . TYR A 1 99 ? -11.946 4.807 10.454 1.00 96.38 99 TYR A N 1
ATOM 758 C CA . TYR A 1 99 ? -10.821 4.986 9.530 1.00 96.38 99 TYR A CA 1
ATOM 759 C C . TYR A 1 99 ? -11.240 4.946 8.056 1.00 96.38 99 TYR A C 1
ATOM 761 O O . TYR A 1 99 ? -10.389 5.026 7.161 1.00 96.38 99 TYR A O 1
ATOM 769 N N . GLY A 1 100 ? -12.545 4.843 7.790 1.00 95.75 100 GLY A N 1
ATOM 770 C CA . GLY A 1 100 ? -13.110 4.838 6.448 1.00 95.75 100 GLY A CA 1
ATOM 771 C C . GLY A 1 100 ? -12.621 3.673 5.591 1.00 95.75 100 GLY A C 1
ATOM 772 O O . GLY A 1 100 ? -12.466 3.844 4.381 1.00 95.75 100 GLY A O 1
ATOM 773 N N . VAL A 1 101 ? -12.373 2.511 6.194 1.00 95.69 101 VAL A N 1
ATOM 774 C CA . VAL A 1 101 ? -11.941 1.256 5.550 1.00 95.69 101 VAL A CA 1
ATOM 775 C C . VAL A 1 101 ? -13.023 0.182 5.717 1.00 95.69 101 VAL A C 1
ATOM 777 O O . VAL A 1 101 ? -14.062 0.427 6.318 1.00 95.69 101 VAL A O 1
ATOM 780 N N . THR A 1 102 ? -12.837 -1.002 5.149 1.00 95.69 102 THR A N 1
ATOM 781 C CA . THR A 1 102 ? -13.704 -2.161 5.383 1.00 95.69 102 THR A CA 1
ATOM 782 C C . THR A 1 102 ? -13.070 -3.097 6.402 1.00 95.69 102 THR A C 1
ATOM 784 O O . THR A 1 102 ? -11.848 -3.147 6.556 1.00 95.69 102 THR A O 1
ATOM 787 N N . GLU A 1 103 ? -13.883 -3.918 7.065 1.00 95.56 103 GLU A N 1
ATOM 788 C CA . GLU A 1 103 ? -13.333 -4.917 7.980 1.00 95.56 103 GLU A CA 1
ATOM 789 C C . GLU A 1 103 ? -12.430 -5.945 7.277 1.00 95.56 103 GLU A C 1
ATOM 791 O O . GLU A 1 103 ? -11.542 -6.514 7.906 1.00 95.56 103 GLU A O 1
ATOM 796 N N . ALA A 1 104 ? -12.666 -6.221 5.990 1.00 94.25 104 ALA A N 1
ATOM 797 C CA . ALA A 1 104 ? -11.812 -7.111 5.207 1.00 94.25 104 ALA A CA 1
ATOM 798 C C . ALA A 1 104 ? -10.421 -6.491 5.005 1.00 94.25 104 ALA A C 1
ATOM 800 O O . ALA A 1 104 ? -9.421 -7.158 5.246 1.00 94.25 104 ALA A O 1
ATOM 801 N N . GLU A 1 105 ? -10.361 -5.195 4.672 1.00 94.81 105 GLU A N 1
ATOM 802 C CA . GLU A 1 105 ? -9.099 -4.451 4.552 1.00 94.81 105 GLU A CA 1
ATOM 803 C C . GLU A 1 105 ? -8.329 -4.445 5.891 1.00 94.81 105 GLU A C 1
ATOM 805 O O . GLU A 1 105 ? -7.110 -4.614 5.908 1.00 94.81 105 GLU A O 1
ATOM 810 N N . LEU A 1 106 ? -9.023 -4.316 7.031 1.00 94.81 106 LEU A N 1
ATOM 811 C CA . LEU A 1 106 ? -8.396 -4.392 8.359 1.00 94.81 106 LEU A CA 1
ATOM 812 C C . LEU A 1 106 ? -7.842 -5.783 8.689 1.00 94.81 106 LEU A C 1
ATOM 814 O O . LEU A 1 106 ? -6.762 -5.879 9.272 1.00 94.81 106 LEU A O 1
ATOM 818 N N . ARG A 1 107 ? -8.570 -6.853 8.344 1.00 94.44 107 ARG A N 1
ATOM 819 C CA . ARG A 1 107 ? -8.114 -8.236 8.560 1.00 94.44 107 ARG A CA 1
ATOM 820 C C . ARG A 1 107 ? -6.878 -8.542 7.718 1.00 94.44 107 ARG A C 1
ATOM 822 O O . ARG A 1 107 ? -5.872 -8.964 8.278 1.00 94.44 107 ARG A O 1
ATOM 829 N N . ASP A 1 108 ? -6.912 -8.210 6.430 1.00 94.19 108 ASP A N 1
ATOM 830 C CA . ASP A 1 108 ? -5.765 -8.360 5.528 1.00 94.19 108 ASP A CA 1
ATOM 831 C C . ASP A 1 108 ? -4.539 -7.586 6.042 1.00 94.19 108 ASP A C 1
ATOM 833 O O . ASP A 1 108 ? -3.418 -8.096 6.034 1.00 94.19 108 ASP A O 1
ATOM 837 N N . ALA A 1 109 ? -4.738 -6.359 6.536 1.00 93.25 109 ALA A N 1
ATOM 838 C CA . ALA A 1 109 ? -3.649 -5.560 7.087 1.00 93.25 109 ALA A CA 1
ATOM 839 C C . ALA A 1 109 ? -3.069 -6.128 8.387 1.00 93.25 109 ALA A C 1
ATOM 841 O O . ALA A 1 109 ? -1.863 -6.007 8.619 1.00 93.25 109 ALA A O 1
ATOM 842 N N . LEU A 1 110 ? -3.903 -6.741 9.226 1.00 92.69 110 LEU A N 1
ATOM 843 C CA . LEU A 1 110 ? -3.459 -7.415 10.439 1.00 92.69 110 LEU A CA 1
ATOM 844 C C . LEU A 1 110 ? -2.654 -8.680 10.107 1.00 92.69 110 LEU A C 1
ATOM 846 O O . LEU A 1 110 ? -1.559 -8.857 10.646 1.00 92.69 110 LEU A O 1
ATOM 850 N N . ASP A 1 111 ? -3.153 -9.504 9.185 1.00 92.19 111 ASP A N 1
ATOM 851 C CA . ASP A 1 111 ? -2.495 -10.735 8.739 1.00 92.19 111 ASP A CA 1
ATOM 852 C C . ASP A 1 111 ? -1.129 -10.442 8.100 1.00 92.19 111 ASP A C 1
ATOM 854 O O . ASP A 1 111 ? -0.138 -11.106 8.407 1.00 92.19 111 ASP A O 1
ATOM 858 N N . ALA A 1 112 ? -1.038 -9.386 7.283 1.00 91.25 112 ALA A N 1
ATOM 859 C CA . ALA A 1 112 ? 0.201 -8.968 6.625 1.00 91.25 112 ALA A CA 1
ATOM 860 C C . ALA A 1 112 ? 1.321 -8.542 7.593 1.00 91.25 112 ALA A C 1
ATOM 862 O O . ALA A 1 112 ? 2.491 -8.565 7.218 1.00 91.25 112 ALA A O 1
ATOM 863 N N . ILE A 1 113 ? 0.977 -8.116 8.812 1.00 85.50 113 ILE A N 1
ATOM 864 C CA . ILE A 1 113 ? 1.943 -7.695 9.843 1.00 85.50 113 ILE A CA 1
ATOM 865 C C . ILE A 1 113 ? 2.302 -8.850 10.785 1.00 85.50 113 ILE A C 1
ATOM 867 O O . ILE A 1 113 ? 3.341 -8.806 11.442 1.00 85.50 113 ILE A O 1
ATOM 871 N N . ALA A 1 114 ? 1.443 -9.865 10.874 1.00 78.38 114 ALA A N 1
ATOM 872 C CA . ALA A 1 114 ? 1.678 -11.055 11.683 1.00 78.38 114 ALA A CA 1
ATOM 873 C C . ALA A 1 114 ? 2.566 -12.105 10.985 1.00 78.38 114 ALA A C 1
ATOM 875 O O . ALA A 1 114 ? 3.083 -12.993 11.667 1.00 78.38 114 ALA A O 1
ATOM 876 N N . ALA A 1 115 ? 2.714 -12.015 9.659 1.00 62.66 115 ALA A N 1
ATOM 877 C CA . ALA A 1 115 ? 3.554 -12.878 8.824 1.00 62.66 115 ALA A CA 1
ATOM 878 C C . ALA A 1 115 ? 5.043 -12.491 8.863 1.00 62.66 115 ALA A C 1
ATOM 880 O O . ALA A 1 115 ? 5.879 -13.425 8.834 1.00 62.66 115 ALA A O 1
#

InterPro domains:
  IPR007367 VapB45-like, C-terminal [PF04255] (59-110)
  IPR009057 Homedomain-like superfamily [SSF46689] (56-110)